Protein AF-A0A961DR58-F1 (afdb_monomer_lite)

Sequence (132 aa):
MSEDVTPRVSRRSVLTGGAAAAVGLGVGAGAGVAIAKSGSSDEGGSGKGGSGEGGASHDIVEFRGAHQAGIITPAQDRLYFAAFDVITDDRTELAAMLAKWTEAAERLTRGEEHGRYGATGGPALAPPEDTG

Secondary structure (DSSP, 8-state):
-----PPPPPHHHHHHHSS----------------------------------S----PPPPS-SSS-TTSSSPPPS-------------HHHHHHHHHHHHHHHHHHTTTPPSSSSTTTSS-TTSPPSS--

Foldseek 3Di:
DDDDDDDDDDPVVVVVVPPDDDPDDDDDDDDDDDPPPDDDDDDDDDDPPPPPPDDPPPDQDQCDDPDGPPPPHPDDPDDDDDDDDDPDPDPVVVVVVVVLVSVCVRQVSVVHAADPQHCHRDDPPDHGRGVD

Structure (mmCIF, N/CA/C/O backbone):
data_AF-A0A961DR58-F1
#
_entry.id   AF-A0A961DR58-F1
#
loop_
_atom_site.group_PDB
_atom_site.id
_atom_site.type_symbol
_atom_site.label_atom_id
_atom_site.label_alt_id
_atom_site.label_comp_id
_atom_site.label_asym_id
_atom_site.label_entity_id
_atom_site.label_seq_id
_atom_site.pdbx_PDB_ins_code
_atom_site.Cartn_x
_atom_site.Cartn_y
_atom_site.Cartn_z
_atom_site.occupancy
_atom_site.B_iso_or_equiv
_atom_site.auth_seq_id
_atom_site.auth_comp_id
_atom_site.auth_asym_id
_atom_site.auth_atom_id
_atom_site.pdbx_PDB_model_num
ATOM 1 N N . MET A 1 1 ? -24.495 -18.412 38.235 1.00 42.41 1 MET A N 1
ATOM 2 C CA . MET A 1 1 ? -24.599 -18.469 36.765 1.00 42.41 1 MET A CA 1
ATOM 3 C C . MET A 1 1 ? -23.270 -18.971 36.250 1.00 42.41 1 MET A C 1
ATOM 5 O O . MET A 1 1 ? -22.278 -18.285 36.433 1.00 42.41 1 MET A O 1
ATOM 9 N N . SER A 1 2 ? -23.241 -20.206 35.757 1.00 43.66 2 SER A N 1
ATOM 10 C CA . SER A 1 2 ? -22.042 -20.822 35.187 1.00 43.66 2 SER A CA 1
ATOM 11 C C . SER A 1 2 ? -21.825 -20.246 33.793 1.00 43.66 2 SER A C 1
ATOM 13 O O . SER A 1 2 ? -22.739 -20.300 32.975 1.00 43.66 2 SER A O 1
ATOM 15 N N . GLU A 1 3 ? -20.662 -19.651 33.543 1.00 50.69 3 GLU A N 1
ATOM 16 C CA . GLU A 1 3 ? -20.299 -19.173 32.212 1.00 50.69 3 GLU A CA 1
ATOM 17 C C . GLU A 1 3 ? -19.839 -20.357 31.359 1.00 50.69 3 GLU A C 1
ATOM 19 O O . GLU A 1 3 ? -18.888 -21.063 31.697 1.00 50.69 3 GLU A O 1
ATOM 24 N N . ASP A 1 4 ? -20.563 -20.590 30.269 1.00 54.50 4 ASP A N 1
ATOM 25 C CA . ASP A 1 4 ? -20.246 -21.588 29.257 1.00 54.50 4 ASP A CA 1
ATOM 26 C C . ASP A 1 4 ? -19.100 -21.048 28.385 1.00 54.50 4 ASP A C 1
ATOM 28 O O . ASP A 1 4 ? -19.283 -20.153 27.557 1.00 54.50 4 ASP A O 1
ATOM 32 N N . VAL A 1 5 ? -17.881 -21.545 28.602 1.00 58.19 5 VAL A N 1
ATOM 33 C CA . VAL A 1 5 ? -16.720 -21.205 27.771 1.00 58.19 5 VAL A CA 1
ATOM 34 C C . VAL A 1 5 ? -16.748 -22.095 26.533 1.00 58.19 5 VAL A C 1
ATOM 36 O O . VAL A 1 5 ? -16.317 -23.246 26.566 1.00 58.19 5 VAL A O 1
ATOM 39 N N . THR A 1 6 ? -17.234 -21.566 25.410 1.00 59.38 6 THR A N 1
ATOM 40 C CA . THR A 1 6 ? -17.166 -22.276 24.126 1.00 59.38 6 THR A CA 1
ATOM 41 C C . THR A 1 6 ? -15.704 -22.435 23.683 1.00 59.38 6 THR A C 1
ATOM 43 O O . THR A 1 6 ? -15.005 -21.425 23.531 1.00 59.38 6 THR A O 1
ATOM 46 N N . PRO A 1 7 ? -15.207 -23.660 23.436 1.00 59.50 7 PRO A N 1
ATOM 47 C CA . PRO A 1 7 ? -13.828 -23.870 23.013 1.00 59.50 7 PRO A CA 1
ATOM 48 C C . PRO A 1 7 ? -13.602 -23.303 21.605 1.00 59.50 7 PRO A C 1
ATOM 50 O O . PRO A 1 7 ? -14.215 -23.734 20.628 1.00 59.50 7 PRO A O 1
ATOM 53 N N . ARG A 1 8 ? -12.689 -22.331 21.484 1.00 69.12 8 ARG A N 1
ATOM 54 C CA . ARG A 1 8 ? -12.259 -21.788 20.188 1.00 69.12 8 ARG A CA 1
ATOM 55 C C . ARG A 1 8 ? -11.350 -22.795 19.488 1.00 69.12 8 ARG A C 1
ATOM 57 O O . ARG A 1 8 ? -10.275 -23.121 19.987 1.00 69.12 8 ARG A O 1
ATOM 64 N N . VAL A 1 9 ? -11.754 -23.249 18.305 1.00 69.50 9 VAL A N 1
ATOM 65 C CA . VAL A 1 9 ? -10.914 -24.091 17.444 1.00 69.50 9 VAL A CA 1
ATOM 66 C C . VAL A 1 9 ? -9.666 -23.300 17.035 1.00 69.50 9 VAL A C 1
ATOM 68 O O . VAL A 1 9 ? -9.753 -22.253 16.392 1.00 69.50 9 VAL A O 1
ATOM 71 N N . SER A 1 10 ? -8.492 -23.785 17.441 1.00 74.81 10 SER A N 1
ATOM 72 C CA . SER A 1 10 ? -7.205 -23.158 17.138 1.00 74.81 10 SER A CA 1
ATOM 73 C C . SER A 1 10 ? -6.734 -23.551 15.741 1.00 74.81 10 SER A C 1
ATOM 75 O O . SER A 1 10 ? -6.607 -24.731 15.428 1.00 74.81 10 SER A O 1
ATOM 77 N N . ARG A 1 11 ? -6.382 -22.561 14.910 1.00 68.25 11 ARG A N 1
ATOM 78 C CA . ARG A 1 11 ? -5.818 -22.768 13.559 1.00 68.25 11 ARG A CA 1
ATOM 79 C C . ARG A 1 11 ? -4.576 -23.673 13.569 1.00 68.25 11 ARG A C 1
ATOM 81 O O . ARG A 1 11 ? -4.286 -24.343 12.583 1.00 68.25 11 ARG A O 1
ATOM 88 N N . ARG A 1 12 ? -3.875 -23.736 14.707 1.00 68.50 12 ARG A N 1
ATOM 89 C CA . ARG A 1 12 ? -2.692 -24.578 14.912 1.00 68.50 12 ARG A CA 1
ATOM 90 C C . ARG A 1 12 ? -3.017 -26.073 14.993 1.00 68.50 12 ARG A C 1
ATOM 92 O O . ARG A 1 12 ? -2.167 -26.863 14.606 1.00 68.50 12 ARG A O 1
ATOM 99 N N . SER A 1 13 ? -4.213 -26.464 15.451 1.00 62.06 13 SER A N 1
ATOM 100 C CA . SER A 1 13 ? -4.588 -27.886 15.560 1.00 62.06 13 SER A CA 1
ATOM 101 C C . SER A 1 13 ? -4.976 -28.507 14.217 1.00 62.06 13 SER A C 1
ATOM 103 O O . SER A 1 13 ? -4.829 -29.710 14.031 1.00 62.06 13 SER A O 1
ATOM 105 N N . VAL A 1 14 ? -5.424 -27.689 13.260 1.00 66.25 14 VAL A N 1
ATOM 106 C CA . VAL A 1 14 ? -5.775 -28.141 11.904 1.00 66.25 14 VAL A CA 1
ATOM 107 C C . VAL A 1 14 ? -4.5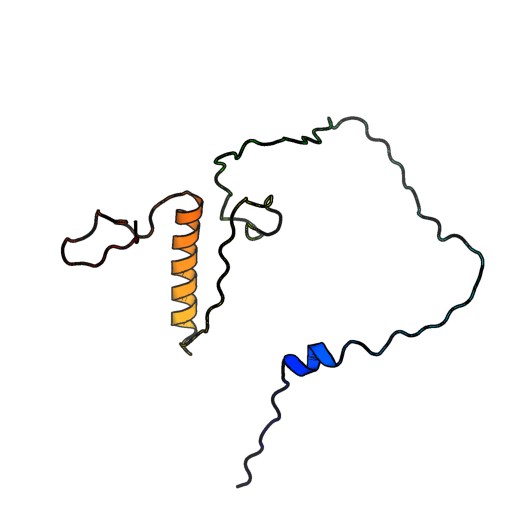21 -28.528 11.113 1.00 66.25 14 VAL A C 1
ATOM 109 O O . VAL A 1 14 ? -4.530 -29.522 10.393 1.00 66.25 14 VAL A O 1
ATOM 112 N N . LEU A 1 15 ? -3.416 -27.800 11.299 1.00 66.31 15 LEU A N 1
ATOM 113 C CA . LEU A 1 15 ? -2.150 -28.083 10.615 1.00 66.31 15 LEU A CA 1
ATOM 114 C C . LEU A 1 15 ? -1.410 -29.298 11.195 1.00 66.31 15 LEU A C 1
ATOM 116 O O . LEU A 1 15 ? -0.690 -29.972 10.467 1.00 66.31 15 LEU A O 1
ATOM 120 N N . THR A 1 16 ? -1.599 -29.614 12.479 1.00 60.56 16 THR A N 1
ATOM 121 C CA . THR A 1 16 ? -0.984 -30.794 13.110 1.00 60.56 16 THR A CA 1
ATOM 122 C C . THR A 1 16 ? -1.837 -32.063 13.020 1.00 60.56 16 THR A C 1
ATOM 124 O O . THR A 1 16 ? -1.293 -33.153 13.166 1.00 60.56 16 THR A O 1
ATOM 127 N N . GLY A 1 17 ? -3.145 -31.957 12.753 1.00 56.56 17 GLY A N 1
ATOM 128 C CA . GLY A 1 17 ? -4.066 -33.103 12.694 1.00 56.56 17 GLY A CA 1
ATOM 129 C C . GLY A 1 17 ? -4.243 -33.765 11.318 1.00 56.56 17 GLY A C 1
ATOM 130 O O . GLY A 1 17 ? -4.856 -34.825 11.238 1.00 56.56 17 GLY A O 1
ATOM 131 N N . GLY A 1 18 ? 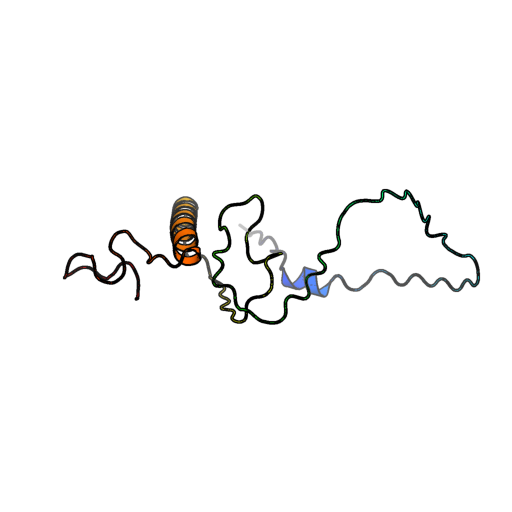-3.733 -33.173 10.232 1.00 53.75 18 GLY A N 1
ATOM 132 C CA . GLY A 1 18 ? -4.036 -33.600 8.854 1.00 53.75 18 GLY A CA 1
ATOM 133 C C . GLY A 1 18 ? -3.137 -34.682 8.237 1.00 53.75 18 GLY A C 1
ATOM 134 O O . GLY A 1 18 ? -3.330 -35.021 7.075 1.00 53.75 18 GLY A O 1
ATOM 135 N N . ALA A 1 19 ? -2.149 -35.222 8.959 1.00 51.88 19 ALA A N 1
ATOM 136 C CA . ALA A 1 19 ? -1.119 -36.096 8.375 1.00 51.88 19 ALA A CA 1
ATOM 137 C C . ALA A 1 19 ? -1.360 -37.613 8.545 1.00 51.88 19 ALA A C 1
ATOM 139 O O . ALA A 1 19 ? -0.461 -38.404 8.269 1.00 51.88 19 ALA A O 1
ATOM 140 N N . ALA A 1 20 ? -2.541 -38.050 8.992 1.00 55.72 20 ALA A N 1
ATOM 141 C CA . ALA A 1 20 ? -2.785 -39.460 9.309 1.00 55.72 20 ALA A CA 1
ATOM 142 C C . ALA A 1 20 ? -4.088 -40.007 8.701 1.00 55.72 20 ALA A C 1
ATOM 144 O O . ALA A 1 20 ? -5.011 -40.327 9.439 1.00 55.72 20 ALA A O 1
ATOM 145 N N . ALA A 1 21 ? -4.162 -40.139 7.370 1.00 53.56 21 ALA A N 1
ATOM 146 C CA . ALA A 1 21 ? -5.034 -41.121 6.701 1.00 53.56 21 ALA A CA 1
ATOM 147 C C . ALA A 1 21 ? -4.774 -41.195 5.182 1.00 53.56 21 ALA A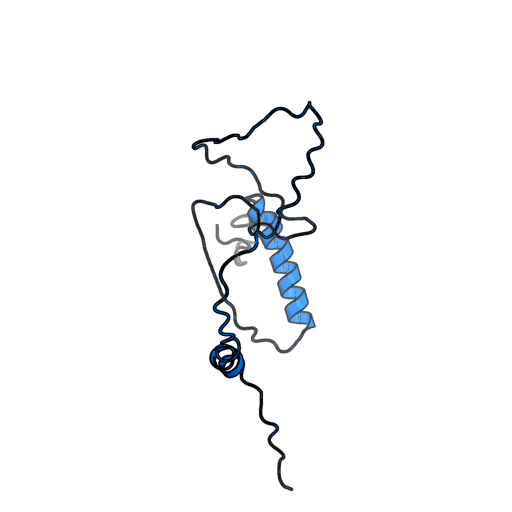 C 1
ATOM 149 O O . ALA A 1 21 ? -5.486 -40.567 4.408 1.00 53.56 21 ALA A O 1
ATOM 150 N N . ALA A 1 22 ? -3.779 -41.981 4.752 1.00 49.41 22 ALA A N 1
ATOM 151 C CA . ALA A 1 22 ? -3.787 -42.685 3.458 1.00 49.41 22 ALA A CA 1
ATOM 152 C C . ALA A 1 22 ? -2.620 -43.691 3.379 1.00 49.41 22 ALA A C 1
ATOM 154 O O . ALA A 1 22 ? -1.741 -43.586 2.529 1.00 49.41 22 ALA A O 1
ATOM 155 N N . VAL A 1 23 ? -2.590 -44.682 4.277 1.00 51.19 23 VAL A N 1
ATOM 156 C CA . VAL A 1 23 ? -1.812 -45.910 4.036 1.00 51.19 23 VAL A CA 1
ATOM 157 C C . VAL A 1 23 ? -2.763 -46.917 3.399 1.00 51.19 23 VAL A C 1
ATOM 159 O O . VAL A 1 23 ? -3.460 -47.657 4.086 1.00 51.19 23 VAL A O 1
ATOM 162 N N . GLY A 1 24 ? -2.826 -46.889 2.070 1.00 43.66 24 GLY A N 1
ATOM 163 C CA . GLY A 1 24 ? -3.429 -47.934 1.249 1.00 43.66 24 GLY A CA 1
ATOM 164 C C . GLY A 1 24 ? -2.322 -48.712 0.547 1.00 43.66 24 GLY A C 1
ATOM 165 O O . GLY A 1 24 ? -1.816 -48.280 -0.483 1.00 43.66 24 GLY A O 1
ATOM 166 N N . LEU A 1 25 ? -1.923 -49.837 1.141 1.00 49.56 25 LEU A N 1
ATOM 167 C CA . LEU A 1 25 ? -1.037 -50.841 0.553 1.00 49.56 25 LEU A CA 1
ATOM 168 C C . LEU A 1 25 ? -1.728 -51.511 -0.644 1.00 49.56 25 LEU A C 1
ATOM 170 O O . LEU A 1 25 ? -2.747 -52.175 -0.475 1.00 49.56 25 LEU A O 1
ATOM 174 N N . GLY A 1 26 ? -1.139 -51.383 -1.832 1.00 40.28 26 GLY A N 1
ATOM 175 C CA . GLY A 1 26 ? -1.520 -52.132 -3.028 1.00 40.28 26 GLY A CA 1
ATOM 176 C C . GLY A 1 26 ? -0.279 -52.625 -3.765 1.00 40.28 26 GLY A C 1
ATOM 177 O O . GLY A 1 26 ? 0.280 -51.914 -4.594 1.00 40.28 26 GLY A O 1
ATOM 178 N N . VAL A 1 27 ? 0.165 -53.841 -3.443 1.00 47.84 27 VAL A N 1
ATOM 179 C CA . VAL A 1 27 ? 1.135 -54.603 -4.241 1.00 47.84 27 VAL A CA 1
A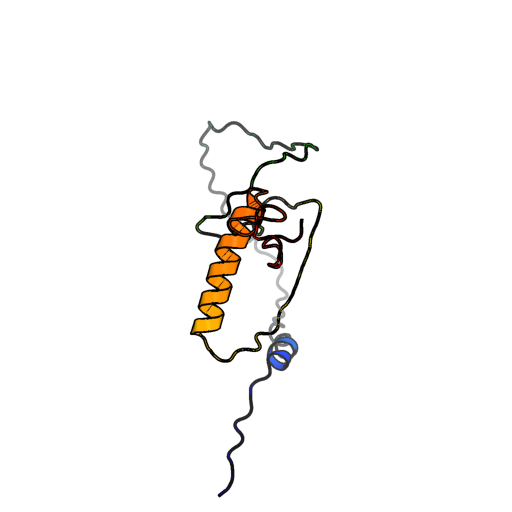TOM 180 C C . VAL A 1 27 ? 0.363 -55.246 -5.394 1.00 47.84 27 VAL A C 1
ATOM 182 O O . VAL A 1 27 ? -0.480 -56.108 -5.164 1.00 47.84 27 VAL A O 1
ATOM 185 N N . GLY A 1 28 ? 0.637 -54.819 -6.627 1.00 40.94 28 GLY A N 1
ATOM 186 C CA . GLY A 1 28 ? 0.035 -55.376 -7.837 1.00 40.94 28 GLY A CA 1
ATOM 187 C C . GLY A 1 28 ? 0.827 -54.972 -9.075 1.00 40.94 28 GLY A C 1
ATOM 188 O O . GLY A 1 28 ? 0.799 -53.820 -9.495 1.00 40.94 28 GLY A O 1
ATOM 189 N N . ALA A 1 29 ? 1.570 -55.922 -9.634 1.00 44.91 29 ALA A N 1
ATOM 190 C CA . ALA A 1 29 ? 2.253 -55.784 -10.909 1.00 44.91 29 ALA A CA 1
ATOM 191 C C . ALA A 1 29 ? 1.245 -55.825 -12.073 1.00 44.91 29 ALA A C 1
ATOM 193 O O . ALA A 1 29 ? 0.385 -56.698 -12.107 1.00 44.91 29 ALA A O 1
ATOM 194 N N . GLY A 1 30 ? 1.428 -54.934 -13.053 1.00 41.00 30 GLY A N 1
ATOM 195 C CA . GLY A 1 30 ? 0.899 -55.073 -14.413 1.00 41.00 30 GLY A CA 1
ATOM 196 C C . GLY A 1 30 ? -0.516 -54.539 -14.658 1.00 41.00 30 GLY A C 1
ATOM 197 O O . GLY A 1 30 ? -1.490 -55.230 -14.405 1.00 41.00 30 GLY A O 1
ATOM 198 N N . ALA A 1 31 ? -0.611 -53.342 -15.243 1.00 40.00 31 ALA A N 1
ATOM 199 C CA . ALA A 1 31 ? -1.500 -52.990 -16.361 1.00 40.00 31 ALA A CA 1
ATOM 200 C C . ALA A 1 31 ? -1.419 -51.472 -16.574 1.00 40.00 31 ALA A C 1
ATOM 202 O O . ALA A 1 31 ? -1.686 -50.689 -15.665 1.00 40.00 31 ALA A O 1
ATOM 203 N N . GLY A 1 32 ? -0.984 -51.059 -17.764 1.00 39.31 32 GLY A N 1
ATOM 204 C CA . GLY A 1 32 ? -0.781 -49.659 -18.117 1.00 39.31 32 GLY A CA 1
ATOM 205 C C . GLY A 1 32 ? -2.060 -48.832 -18.015 1.00 39.31 32 GLY A C 1
ATOM 206 O O . GLY A 1 32 ? -3.097 -49.194 -18.566 1.00 39.31 32 GLY A O 1
ATOM 207 N N . VAL A 1 33 ? -1.959 -47.678 -17.360 1.00 41.88 33 VAL A N 1
ATOM 208 C CA . VAL A 1 33 ? -2.962 -46.621 -17.485 1.00 41.88 33 VAL A CA 1
ATOM 209 C C . VAL A 1 33 ? -2.653 -45.867 -18.776 1.00 41.88 33 VAL A C 1
ATOM 211 O O . VAL A 1 33 ? -1.652 -45.160 -18.884 1.00 41.88 33 VAL A O 1
ATOM 214 N N . ALA A 1 34 ? -3.488 -46.099 -19.786 1.00 45.22 34 ALA A N 1
ATOM 215 C CA . ALA A 1 34 ? -3.406 -45.469 -21.092 1.00 45.22 34 ALA A CA 1
ATOM 216 C C . ALA A 1 34 ? -3.639 -43.955 -20.971 1.00 45.22 34 ALA A C 1
ATOM 218 O O . ALA A 1 34 ? -4.748 -43.499 -20.698 1.00 45.22 34 ALA A O 1
ATOM 219 N N . ILE A 1 35 ? -2.588 -43.171 -21.205 1.00 45.88 35 ILE A N 1
ATOM 220 C CA . ILE A 1 35 ? -2.707 -41.732 -21.432 1.00 45.88 35 ILE A CA 1
ATOM 221 C C . ILE A 1 35 ? -3.270 -41.562 -22.845 1.00 45.88 35 ILE A C 1
ATOM 223 O O . ILE A 1 35 ? -2.572 -41.790 -23.834 1.00 45.88 35 ILE A O 1
ATOM 227 N N . ALA A 1 36 ? -4.554 -41.215 -22.945 1.00 45.34 36 ALA A N 1
ATOM 228 C CA . ALA A 1 36 ? -5.205 -40.918 -24.213 1.00 45.34 36 ALA A CA 1
ATOM 229 C C . ALA A 1 36 ? -4.582 -39.655 -24.829 1.00 45.34 36 ALA A C 1
ATOM 231 O O . ALA A 1 36 ? -4.871 -38.524 -24.445 1.00 45.34 36 ALA A O 1
ATOM 232 N N . LYS A 1 37 ? -3.690 -39.876 -25.794 1.00 44.38 37 LYS A N 1
ATOM 233 C CA . LYS A 1 37 ? -3.104 -38.861 -26.663 1.00 44.38 37 LYS A CA 1
ATOM 234 C C . LYS A 1 37 ? -4.123 -38.532 -27.756 1.00 44.38 37 LYS A C 1
ATOM 236 O O . LYS A 1 37 ? -4.138 -39.182 -28.795 1.00 44.38 37 LYS A O 1
ATOM 241 N N . SER A 1 38 ? -4.995 -37.553 -27.515 1.00 41.84 38 SER A N 1
ATOM 242 C CA . SER A 1 38 ? -5.803 -36.968 -28.590 1.00 41.84 38 SER A CA 1
ATOM 243 C C . SER A 1 38 ? -4.940 -35.959 -29.338 1.00 41.84 38 SER A C 1
ATOM 245 O O . SER A 1 38 ? -4.764 -34.825 -28.900 1.00 41.84 38 SER A O 1
ATOM 247 N N . GLY A 1 39 ? -4.339 -36.422 -30.432 1.00 39.84 39 GLY A N 1
ATOM 248 C CA . GLY A 1 39 ? -3.737 -35.563 -31.438 1.00 39.84 39 GLY A CA 1
ATOM 249 C C . GLY A 1 39 ? -4.824 -34.975 -32.327 1.00 39.84 39 GLY A C 1
ATOM 250 O O . GLY A 1 39 ? -5.557 -35.708 -32.984 1.00 39.84 39 GLY A O 1
ATOM 251 N N . SER A 1 40 ? -4.887 -33.654 -32.367 1.00 42.31 40 SER A N 1
ATOM 252 C CA . SER A 1 40 ? -5.437 -32.903 -33.488 1.00 42.31 40 SER A CA 1
ATOM 253 C C . SER A 1 40 ? -4.397 -31.851 -33.835 1.00 42.31 40 SER A C 1
ATOM 255 O O . SER A 1 40 ? -4.147 -30.925 -33.065 1.00 42.31 40 SER A O 1
ATOM 257 N N . SER A 1 41 ? -3.722 -32.099 -34.951 1.00 47.78 41 SER A N 1
ATOM 258 C CA . SER A 1 41 ? -2.858 -31.157 -35.639 1.00 47.78 41 SER A CA 1
ATOM 259 C C . SER A 1 41 ? -3.700 -29.964 -36.075 1.00 47.78 41 SER A C 1
ATOM 261 O O . SER A 1 41 ? -4.629 -30.141 -36.856 1.00 47.78 41 SER A O 1
ATOM 263 N N . ASP A 1 42 ? -3.360 -28.780 -35.583 1.00 43.03 42 ASP A N 1
ATOM 264 C CA . ASP A 1 42 ? -3.618 -27.540 -36.303 1.00 43.03 42 ASP A CA 1
ATOM 265 C C . ASP A 1 42 ? -2.291 -26.786 -36.381 1.00 43.03 42 ASP A C 1
ATOM 267 O O . ASP A 1 42 ? -1.707 -26.349 -35.385 1.00 43.03 42 ASP A O 1
ATOM 271 N N . GLU A 1 43 ? -1.762 -26.750 -37.597 1.00 49.12 43 GLU A N 1
ATOM 272 C CA . GLU A 1 43 ? -0.615 -25.960 -38.002 1.00 49.12 43 GLU A CA 1
ATOM 273 C C . GLU A 1 43 ? -0.994 -24.477 -38.029 1.00 49.12 43 GLU A C 1
ATOM 275 O O . GLU A 1 43 ? -1.911 -24.075 -38.738 1.00 49.12 43 GLU A O 1
ATOM 280 N N . GLY A 1 44 ? -0.232 -23.642 -37.316 1.00 43.97 44 GLY A N 1
ATOM 281 C CA . GLY A 1 44 ? -0.250 -22.193 -37.542 1.00 43.97 44 GLY A CA 1
ATOM 282 C C . GLY A 1 44 ? -0.270 -21.351 -36.275 1.00 43.97 44 GLY A C 1
ATOM 283 O O . GLY A 1 44 ? -1.253 -20.687 -35.975 1.00 43.97 44 GLY A O 1
ATOM 284 N N . GLY A 1 45 ? 0.845 -21.318 -35.548 1.00 40.50 45 GLY A N 1
ATOM 285 C CA . GLY A 1 45 ? 0.982 -20.455 -34.377 1.00 40.50 45 GLY A CA 1
ATOM 286 C C . GLY A 1 45 ? 2.421 -20.355 -33.908 1.00 40.50 45 GLY A C 1
ATOM 287 O O . GLY A 1 45 ? 2.765 -20.884 -32.861 1.00 40.50 45 GLY A O 1
ATOM 288 N N . SER A 1 46 ? 3.262 -19.740 -34.741 1.00 46.12 46 SER A N 1
ATOM 289 C CA . SER A 1 46 ? 4.627 -19.275 -34.477 1.00 46.12 46 SER A CA 1
ATOM 290 C C . SER A 1 46 ? 5.050 -19.313 -33.009 1.00 46.12 46 SER A C 1
ATOM 292 O O . SER A 1 46 ? 4.656 -18.465 -32.208 1.00 46.12 46 SER A O 1
ATOM 294 N N . GLY A 1 47 ? 5.938 -20.254 -32.691 1.00 47.91 47 GLY A N 1
ATOM 295 C CA . GLY A 1 47 ? 6.677 -20.243 -31.444 1.00 47.91 47 GLY A CA 1
ATOM 296 C C . GLY A 1 47 ? 7.352 -18.890 -31.229 1.00 47.91 47 GLY A C 1
ATOM 297 O O . GLY A 1 47 ? 8.229 -18.482 -31.988 1.00 47.91 47 GLY A O 1
ATOM 298 N N . LYS A 1 48 ? 6.951 -18.214 -30.156 1.00 47.44 48 LYS A N 1
ATOM 299 C CA . LYS A 1 48 ? 7.850 -17.406 -29.337 1.00 47.44 48 LYS A CA 1
ATOM 300 C C . LYS A 1 48 ? 7.848 -18.015 -27.938 1.00 47.44 48 LYS A C 1
ATOM 302 O O . LYS A 1 48 ? 7.294 -17.473 -26.992 1.00 47.44 48 LYS A O 1
ATOM 307 N N . GLY A 1 49 ? 8.513 -19.163 -27.819 1.00 47.72 49 GLY A N 1
ATOM 308 C CA . GLY A 1 49 ? 9.287 -19.438 -26.615 1.00 47.72 49 GLY A CA 1
ATOM 309 C C . GLY A 1 49 ? 10.433 -18.435 -26.601 1.00 47.72 49 GLY A C 1
ATOM 310 O O . GLY A 1 49 ? 11.524 -18.729 -27.073 1.00 47.72 49 GLY A O 1
ATOM 311 N N . GLY A 1 50 ? 10.133 -17.208 -26.184 1.00 40.25 50 GLY A N 1
ATOM 312 C CA . GLY A 1 50 ? 11.142 -16.204 -25.917 1.00 40.25 50 GLY A CA 1
ATOM 313 C C . GLY A 1 50 ? 11.755 -16.526 -24.568 1.00 40.25 50 GLY A C 1
ATOM 314 O O . GLY A 1 50 ? 11.284 -16.034 -23.549 1.00 40.25 50 GLY A O 1
ATOM 315 N N . SER A 1 51 ? 12.804 -17.343 -24.558 1.00 51.31 51 SER A N 1
ATOM 316 C CA . SER A 1 51 ? 13.859 -17.200 -23.560 1.00 51.31 51 SER A CA 1
ATOM 317 C C . SER A 1 51 ? 14.511 -15.837 -23.805 1.00 51.31 51 SER A C 1
ATOM 319 O O . SER A 1 51 ? 15.510 -15.722 -24.509 1.00 51.31 51 SER A O 1
ATOM 321 N N . GLY A 1 52 ? 13.852 -14.783 -23.330 1.00 43.97 52 GLY A N 1
ATOM 322 C CA . GLY A 1 52 ? 14.420 -13.449 -23.270 1.00 43.97 52 GLY A CA 1
ATOM 323 C C . GLY A 1 52 ? 15.349 -13.402 -22.073 1.00 43.97 52 GLY A C 1
ATOM 324 O O . GLY A 1 52 ? 14.916 -13.120 -20.960 1.00 43.97 52 GLY A O 1
ATOM 325 N N . GLU A 1 53 ? 16.617 -13.728 -22.289 1.00 47.09 53 GLU A N 1
ATOM 326 C CA . GLU A 1 53 ? 17.675 -13.359 -21.361 1.00 47.09 53 GLU A CA 1
ATOM 327 C C . GLU A 1 53 ? 17.707 -11.832 -21.206 1.00 47.09 53 GLU A C 1
ATOM 329 O O . GLU A 1 53 ? 17.991 -11.098 -22.148 1.00 47.09 53 GLU A O 1
ATOM 334 N N . GLY A 1 54 ? 17.418 -11.378 -19.984 1.00 50.47 54 GLY A N 1
ATOM 335 C CA . GLY A 1 54 ? 18.168 -10.304 -19.338 1.00 50.47 54 GLY A CA 1
ATOM 336 C C . GLY A 1 54 ? 18.053 -8.911 -19.948 1.00 50.47 54 GLY A C 1
ATOM 337 O O . GLY A 1 54 ? 19.062 -8.299 -20.280 1.00 50.47 54 GLY A O 1
ATOM 338 N N . GLY A 1 55 ? 16.846 -8.363 -19.990 1.00 41.97 55 GLY A N 1
ATOM 339 C CA . GLY A 1 55 ? 16.654 -6.921 -19.913 1.00 41.97 55 GLY A CA 1
ATOM 340 C C . GLY A 1 55 ? 15.564 -6.673 -18.890 1.00 41.97 55 GLY A C 1
ATOM 341 O O . GLY A 1 55 ? 14.435 -7.080 -19.134 1.00 41.97 55 GLY A O 1
ATOM 342 N N . ALA A 1 56 ? 15.893 -6.069 -17.746 1.00 52.22 56 ALA A N 1
ATOM 343 C CA . ALA A 1 56 ? 14.887 -5.542 -16.833 1.00 52.22 56 ALA A CA 1
ATOM 344 C C . ALA A 1 56 ? 14.102 -4.481 -17.609 1.00 52.22 56 ALA A C 1
ATOM 346 O O . ALA A 1 56 ? 14.522 -3.326 -17.702 1.00 52.22 56 ALA A O 1
ATOM 347 N N . SER A 1 57 ? 13.022 -4.891 -18.271 1.00 54.62 57 SER A N 1
ATOM 348 C CA . SER A 1 57 ? 12.118 -3.937 -18.867 1.00 54.62 57 SER A CA 1
ATOM 349 C C . SER A 1 57 ? 11.517 -3.163 -17.705 1.00 54.62 57 SER A C 1
ATOM 351 O O . SER A 1 57 ? 10.990 -3.732 -16.748 1.00 54.62 57 SER A O 1
ATOM 353 N N . HIS A 1 58 ? 11.651 -1.841 -17.758 1.00 60.75 58 HIS A N 1
ATOM 354 C CA . HIS A 1 58 ? 10.928 -0.906 -16.902 1.00 60.75 58 HIS A CA 1
ATOM 355 C C . HIS A 1 58 ? 9.429 -0.921 -17.257 1.00 60.75 58 HIS A C 1
ATOM 357 O O . HIS A 1 58 ? 8.811 0.128 -17.424 1.00 60.75 58 HIS A O 1
ATOM 363 N N . ASP A 1 59 ? 8.857 -2.108 -17.450 1.00 78.44 59 ASP A N 1
ATOM 364 C CA . ASP A 1 59 ? 7.469 -2.266 -17.825 1.00 78.44 59 ASP A CA 1
ATOM 365 C C . ASP A 1 59 ? 6.615 -2.066 -16.581 1.00 78.44 59 ASP A C 1
ATOM 367 O O . ASP A 1 59 ? 6.756 -2.746 -15.560 1.00 78.44 59 ASP A O 1
ATOM 371 N N . ILE A 1 60 ? 5.712 -1.099 -16.686 1.00 91.38 60 ILE A N 1
ATOM 372 C CA . ILE A 1 60 ? 4.642 -0.899 -15.723 1.00 91.38 60 ILE A CA 1
ATOM 373 C C . ILE A 1 60 ? 3.725 -2.121 -15.810 1.00 91.38 60 ILE A C 1
ATOM 375 O O . ILE A 1 60 ? 3.166 -2.422 -16.865 1.00 91.38 60 ILE A O 1
ATOM 379 N N . VAL A 1 61 ? 3.567 -2.832 -14.694 1.00 94.75 61 VAL A N 1
ATOM 380 C CA . VAL A 1 61 ? 2.601 -3.929 -14.583 1.00 94.75 61 VAL A CA 1
ATOM 381 C C . VAL A 1 61 ? 1.232 -3.339 -14.259 1.00 94.75 61 VAL A C 1
ATOM 383 O O . VAL A 1 61 ? 1.089 -2.597 -13.288 1.00 94.75 61 VAL A O 1
ATOM 386 N N . GLU A 1 62 ? 0.222 -3.691 -15.055 1.00 94.88 62 GLU A N 1
ATOM 387 C CA . GLU A 1 62 ? -1.158 -3.249 -14.837 1.00 94.88 62 GLU A CA 1
ATOM 388 C C . GLU A 1 62 ? -1.662 -3.645 -13.443 1.00 94.88 62 GLU A C 1
ATOM 390 O O . GLU A 1 62 ? -1.631 -4.815 -13.052 1.00 94.88 62 GLU A O 1
ATOM 395 N N . PHE A 1 63 ? -2.156 -2.660 -12.692 1.00 97.12 63 PHE A N 1
ATOM 396 C CA . PHE A 1 63 ? -2.669 -2.873 -11.338 1.00 97.12 63 PHE A CA 1
ATOM 397 C C . PHE A 1 63 ? -4.083 -3.467 -11.338 1.00 97.12 63 PHE A C 1
ATOM 399 O O . PHE A 1 63 ? -4.456 -4.230 -10.442 1.00 97.12 63 PHE A O 1
ATOM 406 N N . ARG A 1 64 ? -4.898 -3.107 -12.338 1.00 97.75 64 ARG A N 1
ATOM 407 C CA . ARG A 1 64 ? -6.304 -3.513 -12.436 1.00 97.75 64 ARG A CA 1
ATOM 408 C C . ARG A 1 64 ? -6.452 -4.736 -13.333 1.00 97.75 64 ARG A C 1
ATOM 410 O O . ARG A 1 64 ? -5.986 -4.763 -14.464 1.00 97.75 64 ARG A O 1
ATOM 417 N N . GLY A 1 65 ? -7.183 -5.729 -12.839 1.00 96.62 65 GLY A N 1
ATOM 418 C CA . GLY A 1 65 ? -7.493 -6.951 -13.570 1.00 96.62 65 GLY A CA 1
ATOM 419 C C . GLY A 1 65 ? -8.430 -7.854 -12.775 1.00 96.62 65 GLY A C 1
ATOM 420 O O . GLY A 1 65 ? -8.777 -7.561 -11.631 1.00 96.62 65 GLY A O 1
ATOM 421 N N . ALA A 1 66 ? -8.838 -8.972 -13.379 1.00 98.00 66 ALA A N 1
ATOM 422 C CA . ALA A 1 66 ? -9.630 -9.993 -12.686 1.00 98.00 66 ALA A CA 1
ATOM 423 C C . ALA A 1 66 ? -8.848 -10.667 -11.540 1.00 98.00 66 ALA A C 1
ATOM 425 O O . ALA A 1 66 ? -9.440 -11.148 -10.574 1.00 98.00 66 ALA A O 1
ATOM 426 N N . HIS A 1 67 ? -7.517 -10.688 -11.647 1.00 97.81 67 HIS A N 1
ATOM 427 C CA . HIS A 1 67 ? -6.594 -11.230 -10.656 1.00 97.81 67 HIS A CA 1
ATOM 428 C C . HIS A 1 67 ? -5.535 -10.187 -10.300 1.00 97.81 67 HIS A C 1
ATOM 430 O O . HIS A 1 67 ? -5.177 -9.358 -11.134 1.00 97.81 67 HIS A O 1
ATOM 436 N N . GLN A 1 68 ? -5.036 -10.241 -9.065 1.00 97.75 68 GLN A N 1
ATOM 437 C CA . GLN A 1 68 ? -3.971 -9.350 -8.609 1.00 97.75 68 GLN A CA 1
ATOM 438 C C . GLN A 1 68 ? -2.646 -9.680 -9.306 1.00 97.75 68 GLN A C 1
ATOM 440 O O . GLN A 1 68 ? -2.311 -10.853 -9.512 1.00 97.75 68 GLN A O 1
ATOM 445 N N . ALA A 1 69 ? -1.882 -8.636 -9.629 1.00 96.62 69 ALA A N 1
ATOM 446 C CA . ALA A 1 69 ? -0.490 -8.763 -10.039 1.00 96.62 69 ALA A CA 1
ATOM 447 C C . ALA A 1 69 ? 0.362 -9.393 -8.917 1.00 96.62 69 ALA A C 1
ATOM 449 O O . ALA A 1 69 ? -0.019 -9.398 -7.747 1.00 96.62 69 ALA A O 1
ATOM 450 N N . GLY A 1 70 ? 1.517 -9.952 -9.280 1.00 94.50 70 GLY A N 1
ATOM 451 C CA . GLY A 1 70 ? 2.432 -10.625 -8.351 1.00 94.50 70 GLY A CA 1
ATOM 452 C C . GLY A 1 70 ? 2.160 -12.119 -8.133 1.00 94.50 70 GLY A C 1
ATOM 453 O O . GLY A 1 70 ? 2.885 -12.748 -7.371 1.00 94.50 70 GLY A O 1
ATOM 454 N N . ILE A 1 71 ? 1.153 -12.703 -8.803 1.00 95.94 71 ILE A N 1
ATOM 455 C CA . ILE A 1 71 ? 0.882 -14.157 -8.767 1.00 95.94 71 ILE A CA 1
ATOM 456 C C . ILE A 1 71 ? 1.449 -14.855 -10.008 1.00 95.94 71 ILE A C 1
ATOM 458 O O . ILE A 1 71 ? 2.342 -15.687 -9.903 1.00 95.94 71 ILE A O 1
ATOM 462 N N . ILE A 1 72 ? 0.915 -14.521 -11.186 1.00 95.38 72 ILE A N 1
ATOM 463 C CA . ILE A 1 72 ? 1.403 -15.027 -12.483 1.00 95.38 72 ILE A CA 1
ATOM 464 C C . ILE A 1 72 ? 2.350 -14.038 -13.173 1.00 95.38 72 ILE A C 1
ATOM 466 O O . ILE A 1 72 ? 2.897 -14.344 -14.230 1.00 95.38 72 ILE A O 1
ATOM 470 N N . THR A 1 73 ? 2.516 -12.841 -12.598 1.00 94.88 73 THR A N 1
ATOM 471 C CA . THR A 1 73 ? 3.517 -11.866 -13.037 1.00 94.88 73 THR A CA 1
ATOM 472 C C . THR A 1 73 ? 4.901 -12.520 -12.966 1.00 94.88 73 THR A C 1
ATOM 474 O O . THR A 1 73 ? 5.181 -13.186 -11.966 1.00 94.88 73 THR A O 1
ATOM 477 N N . PRO A 1 74 ? 5.769 -12.352 -13.983 1.00 93.44 74 PRO A N 1
ATOM 478 C CA . PRO A 1 74 ? 7.145 -12.832 -13.912 1.00 93.44 74 PRO A CA 1
ATOM 479 C C . PRO A 1 74 ? 7.841 -12.350 -12.634 1.00 93.44 74 PRO A C 1
ATOM 481 O O . PRO A 1 74 ? 7.615 -11.226 -12.183 1.00 93.44 74 PRO A O 1
ATOM 484 N N . ALA A 1 75 ? 8.672 -13.209 -12.043 1.00 93.25 75 ALA A N 1
ATOM 485 C CA . ALA A 1 75 ? 9.372 -12.885 -10.806 1.00 93.25 75 ALA A CA 1
ATOM 486 C C . ALA A 1 75 ? 10.256 -11.638 -10.980 1.00 93.25 75 ALA A C 1
ATOM 488 O O . ALA A 1 75 ? 10.993 -11.528 -11.957 1.00 93.25 75 ALA A O 1
ATOM 489 N N . GLN A 1 76 ? 10.176 -10.717 -10.019 1.00 92.62 76 GLN A N 1
ATOM 490 C CA . GLN A 1 76 ? 10.991 -9.502 -9.962 1.00 92.62 76 GLN A CA 1
ATOM 491 C C . GLN A 1 76 ? 12.258 -9.734 -9.123 1.00 92.62 76 GLN A C 1
ATOM 493 O O . GLN A 1 76 ? 12.282 -10.593 -8.242 1.00 92.62 76 GLN A O 1
ATOM 498 N N . ASP A 1 77 ? 13.292 -8.918 -9.341 1.00 95.12 77 ASP A N 1
ATOM 499 C CA . ASP A 1 77 ? 14.602 -9.061 -8.679 1.00 95.12 77 ASP A CA 1
ATOM 500 C C . ASP A 1 77 ? 14.599 -8.727 -7.172 1.00 95.12 77 ASP A C 1
ATOM 502 O O . ASP A 1 77 ? 15.566 -9.006 -6.458 1.00 95.12 77 ASP A O 1
ATOM 506 N N . ARG A 1 78 ? 13.547 -8.063 -6.674 1.00 95.06 78 ARG A N 1
ATOM 507 C CA . ARG A 1 78 ? 13.443 -7.531 -5.304 1.00 95.06 78 ARG A CA 1
ATOM 508 C C . ARG A 1 78 ? 12.080 -7.880 -4.705 1.00 95.06 78 ARG A C 1
ATOM 510 O O . ARG A 1 78 ? 11.076 -7.868 -5.408 1.00 95.06 78 ARG A O 1
ATOM 517 N N . LEU A 1 79 ? 12.042 -8.119 -3.391 1.00 96.06 79 LEU A N 1
ATOM 518 C CA . LEU A 1 79 ? 10.814 -8.382 -2.636 1.00 96.06 79 LEU A CA 1
ATOM 519 C C . LEU A 1 79 ? 10.840 -7.658 -1.287 1.00 96.06 79 LEU A C 1
ATOM 521 O O . LEU A 1 79 ? 11.783 -7.813 -0.513 1.00 96.06 79 LEU A O 1
ATOM 525 N N . TYR A 1 80 ? 9.751 -6.954 -0.986 1.00 97.31 80 TYR A N 1
ATOM 526 C CA . TYR A 1 80 ? 9.390 -6.543 0.367 1.00 97.31 80 TYR A CA 1
ATOM 527 C C . TYR A 1 80 ? 8.099 -7.256 0.761 1.00 97.31 80 TYR A C 1
ATOM 529 O O . TYR A 1 80 ? 7.119 -7.224 0.020 1.00 97.31 80 TYR A O 1
ATOM 537 N N . PHE A 1 81 ? 8.103 -7.910 1.923 1.00 97.62 81 PHE A N 1
ATOM 538 C CA . PHE A 1 81 ? 6.947 -8.629 2.450 1.00 97.62 81 PHE A CA 1
ATOM 539 C C . PHE A 1 81 ? 6.615 -8.122 3.852 1.00 97.62 81 PHE A C 1
ATOM 541 O O . PHE A 1 81 ? 7.509 -7.974 4.686 1.00 97.62 81 PHE A O 1
ATOM 548 N N . ALA A 1 82 ? 5.333 -7.875 4.113 1.00 97.50 82 ALA A N 1
ATOM 549 C CA . ALA A 1 82 ? 4.846 -7.366 5.388 1.00 97.50 82 ALA A CA 1
ATOM 550 C C . ALA A 1 82 ? 3.563 -8.089 5.811 1.00 97.50 82 ALA A C 1
ATOM 552 O O . ALA A 1 82 ? 2.754 -8.496 4.977 1.00 97.50 82 ALA A O 1
ATOM 553 N N . ALA A 1 83 ? 3.377 -8.217 7.122 1.00 98.12 83 ALA A N 1
ATOM 554 C CA . ALA A 1 83 ? 2.140 -8.663 7.745 1.00 98.12 83 ALA A CA 1
ATOM 555 C C . ALA A 1 83 ? 1.703 -7.598 8.757 1.00 98.12 83 ALA A C 1
ATOM 557 O O . ALA A 1 83 ? 2.547 -7.016 9.437 1.00 98.12 83 ALA A O 1
ATOM 558 N N . PHE A 1 84 ? 0.398 -7.345 8.839 1.00 97.69 84 PHE A N 1
ATOM 559 C CA . PHE A 1 84 ? -0.176 -6.303 9.687 1.00 97.69 84 PHE A CA 1
ATOM 560 C C . PHE A 1 84 ? -1.251 -6.890 10.598 1.00 97.69 84 PHE A C 1
ATOM 562 O O . PHE A 1 84 ? -2.064 -7.704 10.153 1.00 97.69 84 PHE A O 1
ATOM 569 N N . ASP A 1 85 ? -1.279 -6.429 11.847 1.00 98.44 85 ASP A N 1
ATOM 570 C CA . ASP A 1 85 ? -2.385 -6.669 12.769 1.00 98.44 85 ASP A CA 1
ATOM 571 C C . ASP A 1 85 ? -3.458 -5.589 12.581 1.00 98.44 85 ASP A C 1
ATOM 573 O O . ASP A 1 85 ? -3.160 -4.395 12.510 1.00 98.44 85 ASP A O 1
ATOM 577 N N . VAL A 1 86 ? -4.724 -6.004 12.512 1.00 98.12 86 VAL A N 1
ATOM 578 C CA . VAL A 1 86 ? -5.861 -5.074 12.503 1.00 98.12 86 VAL A CA 1
ATOM 579 C C . VAL A 1 86 ? -6.189 -4.710 13.948 1.00 98.12 86 VAL A C 1
ATOM 581 O O . VAL A 1 86 ? -6.529 -5.585 14.739 1.00 98.12 86 VAL A O 1
ATOM 584 N N . ILE A 1 87 ? -6.078 -3.423 14.281 1.00 98.06 87 ILE A N 1
ATOM 585 C CA . ILE A 1 87 ? -6.284 -2.900 15.645 1.00 98.06 87 ILE A CA 1
ATOM 586 C C . ILE A 1 87 ? -7.628 -2.180 15.834 1.00 98.06 87 ILE A C 1
ATOM 588 O O . ILE A 1 87 ? -7.949 -1.788 16.951 1.00 98.06 87 ILE A O 1
ATOM 592 N N . THR A 1 88 ? -8.388 -1.973 14.752 1.00 97.81 88 THR A N 1
ATOM 593 C CA . THR A 1 88 ? -9.750 -1.420 14.800 1.00 97.81 88 THR A CA 1
ATOM 594 C C . THR A 1 88 ? -10.778 -2.542 14.705 1.00 97.81 88 THR A C 1
ATOM 596 O O . THR A 1 88 ? -10.616 -3.474 13.917 1.00 97.81 88 THR A O 1
ATOM 599 N N . ASP A 1 89 ? -11.854 -2.426 15.481 1.00 98.25 89 ASP A N 1
ATOM 600 C CA . ASP A 1 89 ? -13.031 -3.293 15.375 1.00 98.25 89 ASP A CA 1
ATOM 601 C C . ASP A 1 89 ? -14.099 -2.705 14.427 1.00 98.25 89 ASP A C 1
ATOM 603 O O . ASP A 1 89 ? -15.109 -3.356 14.142 1.00 98.25 89 ASP A O 1
ATOM 607 N N . ASP A 1 90 ? -13.895 -1.486 13.904 1.00 98.56 90 ASP A N 1
ATOM 608 C CA . ASP A 1 90 ? -14.820 -0.864 12.957 1.00 98.56 90 ASP A CA 1
ATOM 609 C C . ASP A 1 90 ? -14.530 -1.317 11.518 1.00 98.56 90 ASP A C 1
ATOM 611 O O . ASP A 1 90 ? -13.543 -0.950 10.870 1.00 98.56 90 ASP A O 1
ATOM 615 N N . ARG A 1 91 ? -15.469 -2.090 10.968 1.00 98.44 91 ARG A N 1
ATOM 616 C CA . ARG A 1 91 ? -15.448 -2.535 9.570 1.00 98.44 91 ARG A CA 1
ATOM 617 C C . ARG A 1 91 ? -15.375 -1.365 8.582 1.00 98.44 91 ARG A C 1
ATOM 619 O O . ARG A 1 91 ? -14.783 -1.517 7.512 1.00 98.44 91 ARG A O 1
ATOM 626 N N . THR A 1 92 ? -16.018 -0.244 8.884 1.00 98.62 92 THR A N 1
ATOM 627 C CA . THR A 1 92 ? -16.077 0.935 8.011 1.00 98.62 92 THR A CA 1
ATOM 628 C C . THR A 1 92 ? -14.712 1.600 7.914 1.00 98.62 92 THR A C 1
ATOM 630 O O . THR A 1 92 ? -14.274 1.925 6.810 1.00 98.62 92 THR A O 1
ATOM 633 N N . GLU A 1 93 ? -14.007 1.727 9.039 1.00 98.38 93 GLU A N 1
ATOM 634 C CA . GLU A 1 93 ? -12.633 2.234 9.071 1.00 98.38 93 GLU A CA 1
ATOM 635 C C . GLU A 1 93 ? -11.687 1.322 8.289 1.00 98.38 93 GLU A C 1
ATOM 637 O O . GLU A 1 93 ? -10.927 1.803 7.445 1.00 98.38 93 GLU A O 1
ATOM 642 N N . LEU A 1 94 ? -11.784 0.002 8.491 1.00 98.56 94 LEU A N 1
ATOM 643 C CA . LEU A 1 94 ? -10.971 -0.963 7.749 1.00 98.56 94 LEU A CA 1
ATOM 644 C C . LEU A 1 94 ? -11.233 -0.887 6.237 1.00 98.56 94 LEU A C 1
ATOM 646 O O . LEU A 1 94 ? -10.292 -0.857 5.443 1.00 98.56 94 LEU A O 1
ATOM 650 N N . ALA A 1 95 ? -12.500 -0.826 5.822 1.00 98.62 95 ALA A N 1
ATOM 651 C CA . ALA A 1 95 ? -12.859 -0.701 4.411 1.00 98.62 95 ALA A CA 1
ATOM 652 C C . ALA A 1 95 ? -12.330 0.608 3.800 1.00 98.62 95 ALA A C 1
ATOM 654 O O . ALA A 1 95 ? -11.794 0.596 2.690 1.00 98.62 95 ALA A O 1
ATOM 655 N N . ALA A 1 96 ? -12.428 1.722 4.531 1.00 98.38 96 ALA A N 1
ATOM 656 C CA . ALA A 1 96 ? -11.895 3.009 4.097 1.00 98.38 96 ALA A CA 1
ATOM 657 C C . ALA A 1 96 ? -10.362 2.986 3.979 1.00 98.38 96 ALA A C 1
ATOM 659 O O . ALA A 1 96 ? -9.812 3.529 3.019 1.00 98.38 96 ALA A O 1
ATOM 660 N N . MET A 1 97 ? -9.665 2.330 4.911 1.00 98.12 97 MET A N 1
ATOM 661 C CA . MET A 1 97 ? -8.214 2.151 4.846 1.00 98.12 97 MET A CA 1
ATOM 662 C C . MET A 1 97 ? -7.807 1.334 3.614 1.00 98.12 97 MET A C 1
ATOM 664 O O . MET A 1 97 ? -6.938 1.765 2.860 1.00 98.12 97 MET A O 1
ATOM 668 N N . LEU A 1 98 ? -8.461 0.194 3.367 1.00 98.50 98 LEU A N 1
ATOM 669 C CA . LEU A 1 98 ? -8.167 -0.650 2.204 1.00 98.50 98 LEU A CA 1
ATOM 670 C C . LEU A 1 98 ? -8.433 0.076 0.879 1.00 98.50 98 LEU A C 1
ATOM 672 O O . LEU A 1 98 ? -7.660 -0.082 -0.065 1.00 98.50 98 LEU A O 1
ATOM 676 N N . ALA A 1 99 ? -9.474 0.910 0.804 1.00 98.38 99 ALA A N 1
ATOM 677 C CA . ALA A 1 99 ? -9.727 1.749 -0.367 1.00 98.38 99 ALA A CA 1
ATOM 678 C C . ALA A 1 99 ? -8.584 2.752 -0.607 1.00 98.38 99 ALA A C 1
ATOM 680 O O . ALA A 1 99 ? -8.070 2.832 -1.723 1.00 98.38 99 ALA A O 1
ATOM 681 N N . LYS A 1 100 ? -8.122 3.443 0.446 1.00 97.31 100 LYS A N 1
ATOM 682 C CA . LYS A 1 100 ? -6.974 4.365 0.366 1.00 97.31 100 LYS A CA 1
ATOM 683 C C . LYS A 1 100 ? -5.684 3.653 -0.045 1.00 97.31 100 LYS A C 1
ATOM 685 O O . LYS A 1 100 ? -4.948 4.153 -0.889 1.00 97.31 100 LYS A O 1
ATOM 690 N N . TRP A 1 101 ? -5.416 2.472 0.510 1.00 97.69 101 TRP A N 1
ATOM 691 C CA . TRP A 1 101 ? -4.263 1.653 0.119 1.00 97.69 101 TRP A CA 1
ATOM 692 C C . TRP A 1 101 ? -4.346 1.178 -1.327 1.00 97.69 101 TRP A C 1
ATOM 694 O O . TRP A 1 101 ? -3.328 1.113 -2.005 1.00 97.69 101 TRP A O 1
ATOM 704 N N . THR A 1 102 ? -5.548 0.880 -1.815 1.00 97.81 102 THR A N 1
ATOM 705 C CA . THR A 1 102 ? -5.755 0.490 -3.212 1.00 97.81 102 THR A CA 1
ATOM 706 C C . THR A 1 102 ? -5.407 1.641 -4.159 1.00 97.81 102 THR A C 1
ATOM 708 O O . THR A 1 102 ? -4.727 1.417 -5.155 1.00 97.81 102 THR A O 1
ATOM 711 N N . GLU A 1 103 ? -5.834 2.868 -3.844 1.00 96.56 103 GLU A N 1
ATOM 712 C CA . GLU A 1 103 ? -5.472 4.069 -4.612 1.00 96.56 103 GLU A CA 1
ATOM 713 C C . GLU A 1 103 ? -3.962 4.339 -4.564 1.00 96.56 103 GLU A C 1
ATOM 715 O O . GLU A 1 103 ? -3.343 4.605 -5.593 1.00 96.56 103 GLU A O 1
ATOM 720 N N . ALA A 1 104 ? -3.354 4.227 -3.379 1.00 96.38 104 ALA A N 1
ATOM 721 C CA . ALA A 1 104 ? -1.914 4.385 -3.211 1.00 96.38 104 ALA A CA 1
ATOM 722 C C . ALA A 1 104 ? -1.130 3.363 -4.046 1.00 96.38 104 ALA A C 1
ATOM 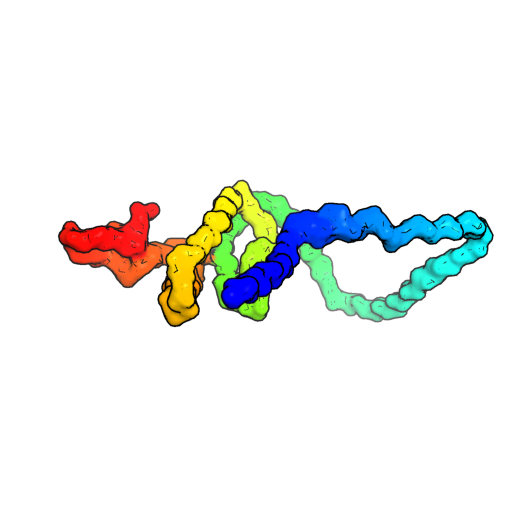724 O O . ALA A 1 104 ? -0.243 3.738 -4.807 1.00 96.38 104 ALA A O 1
ATOM 725 N N . ALA A 1 105 ? -1.486 2.081 -3.947 1.00 96.69 105 ALA A N 1
ATOM 726 C CA . ALA A 1 105 ? -0.803 1.004 -4.651 1.00 96.69 105 ALA A CA 1
ATOM 727 C C . ALA A 1 105 ? -0.883 1.165 -6.177 1.00 96.69 105 ALA A C 1
ATOM 729 O O . ALA A 1 105 ? 0.130 1.004 -6.846 1.00 96.69 105 ALA A O 1
ATOM 730 N N . GLU A 1 106 ? -2.039 1.555 -6.723 1.00 96.75 106 GLU A N 1
ATOM 731 C CA . GLU A 1 106 ? -2.217 1.795 -8.165 1.00 96.75 106 GLU A CA 1
ATOM 732 C C . GLU A 1 106 ? -1.329 2.919 -8.716 1.00 96.75 106 GLU A C 1
ATOM 734 O O . GLU A 1 106 ? -0.936 2.909 -9.888 1.00 96.75 106 GLU A O 1
ATOM 739 N N . ARG A 1 107 ? -1.038 3.924 -7.888 1.00 95.19 107 ARG A N 1
ATOM 740 C CA . ARG A 1 107 ? -0.118 5.014 -8.231 1.00 95.19 107 ARG A CA 1
ATOM 741 C C . ARG A 1 107 ? 1.329 4.552 -8.139 1.00 95.19 107 ARG A C 1
ATOM 743 O O . ARG A 1 107 ? 2.083 4.715 -9.096 1.00 95.19 107 ARG A O 1
ATOM 750 N N . LEU A 1 108 ? 1.678 3.864 -7.054 1.00 95.12 108 LEU A N 1
ATOM 751 C CA . LEU A 1 108 ? 3.027 3.344 -6.837 1.00 95.12 108 LEU A CA 1
ATOM 752 C C . LEU A 1 108 ? 3.446 2.327 -7.909 1.00 95.12 108 LEU A C 1
ATOM 754 O O . LEU A 1 108 ? 4.591 2.356 -8.351 1.00 95.12 108 LEU A O 1
ATOM 758 N N . THR A 1 109 ? 2.538 1.479 -8.413 1.00 95.25 109 THR A N 1
ATOM 759 C CA . THR A 1 109 ? 2.854 0.565 -9.532 1.00 95.25 109 THR A CA 1
ATOM 760 C C . THR A 1 109 ? 3.172 1.292 -10.838 1.00 95.25 109 THR A C 1
ATOM 762 O O . THR A 1 109 ? 3.848 0.728 -11.694 1.00 95.25 109 THR A O 1
ATOM 765 N N . ARG A 1 110 ? 2.711 2.540 -10.994 1.00 94.75 110 ARG A N 1
ATOM 766 C CA . ARG A 1 110 ? 3.037 3.428 -12.123 1.00 94.75 110 ARG A CA 1
ATOM 767 C C . ARG A 1 110 ? 4.255 4.319 -11.849 1.00 94.75 110 ARG A C 1
ATOM 769 O O . ARG A 1 110 ? 4.616 5.118 -12.707 1.00 94.75 110 ARG A O 1
ATOM 776 N N . GLY A 1 111 ? 4.887 4.186 -10.680 1.00 93.44 111 GLY A N 1
ATOM 777 C CA . GLY A 1 111 ? 5.993 5.043 -10.250 1.00 93.44 111 GLY A CA 1
ATOM 778 C C . GLY A 1 111 ? 5.565 6.466 -9.878 1.00 93.44 111 GLY A C 1
ATOM 779 O O . GLY A 1 111 ? 6.396 7.369 -9.890 1.00 93.44 111 GLY A O 1
ATOM 780 N N . GLU A 1 112 ? 4.282 6.686 -9.585 1.00 94.38 112 GLU A N 1
ATOM 781 C CA . GLU A 1 112 ? 3.762 7.979 -9.134 1.00 94.38 112 GLU A CA 1
ATOM 782 C C . GLU A 1 112 ? 3.851 8.096 -7.607 1.00 94.38 112 GLU A C 1
ATOM 784 O O . GLU A 1 112 ? 3.588 7.126 -6.896 1.00 94.38 112 GLU A O 1
ATOM 789 N N . GLU A 1 113 ? 4.144 9.298 -7.104 1.00 94.56 113 GLU A N 1
ATOM 790 C CA . GLU A 1 113 ? 4.120 9.603 -5.666 1.00 94.56 113 GLU A CA 1
ATOM 791 C C . GLU A 1 113 ? 2.721 9.367 -5.064 1.00 94.56 113 GLU A C 1
ATOM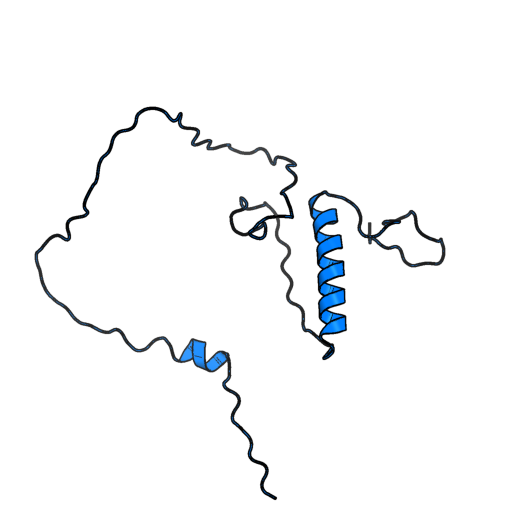 793 O O . GLU A 1 113 ? 1.699 9.510 -5.743 1.00 94.56 113 GLU A O 1
ATOM 798 N N . HIS A 1 114 ? 2.649 9.034 -3.778 1.00 92.25 114 HIS A N 1
ATOM 799 C CA . HIS A 1 114 ? 1.412 8.988 -3.006 1.00 92.25 114 HIS A CA 1
ATOM 800 C C . HIS A 1 114 ? 0.874 10.399 -2.701 1.00 92.25 114 HIS A C 1
ATOM 802 O O . HIS A 1 114 ? 1.611 11.366 -2.555 1.00 92.25 114 HIS A O 1
ATOM 808 N N . GLY A 1 115 ? -0.450 10.533 -2.583 1.00 89.88 115 GLY A N 1
ATOM 809 C CA . GLY A 1 115 ? -1.093 11.819 -2.290 1.00 89.88 115 GLY A CA 1
ATOM 810 C C . GLY A 1 115 ? -1.105 12.823 -3.453 1.00 89.88 115 GLY A C 1
ATOM 811 O O . GLY A 1 115 ? -0.440 12.657 -4.476 1.00 89.88 115 GLY A O 1
ATOM 812 N N . ARG A 1 116 ? -1.957 13.839 -3.357 1.00 89.12 116 ARG A N 1
ATOM 813 C CA . ARG A 1 116 ? -2.130 14.880 -4.382 1.00 89.12 116 ARG A CA 1
ATOM 814 C C . ARG A 1 116 ? -0.885 15.750 -4.546 1.00 89.12 116 ARG A C 1
ATOM 816 O O . ARG A 1 116 ? -0.616 16.224 -5.648 1.00 89.12 116 ARG A O 1
ATOM 823 N N . TYR A 1 117 ? -0.205 16.015 -3.442 1.00 90.62 117 TYR A N 1
ATOM 824 C CA . TYR A 1 117 ? 0.914 16.942 -3.357 1.00 90.62 117 TYR A CA 1
ATOM 825 C C . TYR A 1 117 ? 2.263 16.236 -3.260 1.00 90.62 117 TYR A C 1
ATOM 827 O O . TYR A 1 117 ? 3.296 16.898 -3.377 1.00 90.62 117 TYR A O 1
ATOM 835 N N . GLY A 1 118 ? 2.251 14.917 -3.064 1.00 92.31 118 GLY A N 1
ATOM 836 C CA . GLY A 1 118 ? 3.463 14.126 -3.089 1.00 92.31 118 GLY A CA 1
ATOM 837 C C . GLY A 1 118 ? 4.412 14.448 -1.941 1.00 92.31 118 GLY A C 1
ATOM 838 O O . GLY A 1 118 ? 3.984 14.828 -0.842 1.00 92.31 118 GLY A O 1
ATOM 839 N N . ALA A 1 119 ? 5.710 14.320 -2.200 1.00 92.12 119 ALA A N 1
ATOM 840 C CA . ALA A 1 119 ? 6.740 14.516 -1.183 1.00 92.12 119 ALA A CA 1
ATOM 841 C C . ALA A 1 119 ? 7.015 16.000 -0.874 1.00 92.12 119 ALA A C 1
ATOM 843 O O . ALA A 1 119 ? 7.398 16.347 0.243 1.00 92.12 119 ALA A O 1
ATOM 844 N N . THR A 1 120 ? 6.836 16.899 -1.851 1.00 92.38 120 THR A N 1
ATOM 845 C CA . THR A 1 120 ? 7.309 18.299 -1.741 1.00 92.38 120 THR A CA 1
ATOM 846 C C . THR A 1 120 ? 6.285 19.374 -2.115 1.00 92.38 120 THR A C 1
ATOM 848 O O . THR A 1 120 ? 6.531 20.553 -1.864 1.00 92.38 120 THR A O 1
ATOM 851 N N . GLY A 1 121 ? 5.128 19.015 -2.678 1.00 91.25 121 GLY A N 1
ATOM 852 C CA . GLY A 1 121 ? 4.146 19.982 -3.188 1.00 91.25 121 GLY A CA 1
ATOM 853 C C . GLY A 1 121 ? 3.122 20.490 -2.165 1.00 91.25 121 GLY A C 1
ATOM 854 O O . GLY A 1 121 ? 2.229 21.254 -2.536 1.00 91.25 121 GLY A O 1
ATOM 855 N N . GLY A 1 122 ? 3.180 20.020 -0.913 1.00 92.00 122 GLY A N 1
ATOM 856 C CA . GLY A 1 122 ? 2.160 20.268 0.112 1.00 92.00 122 GLY A CA 1
ATOM 857 C C . GLY A 1 122 ? 2.350 21.578 0.891 1.00 92.00 122 GLY A C 1
ATOM 858 O O . GLY A 1 122 ? 3.344 22.284 0.714 1.00 92.00 122 GLY A O 1
ATOM 859 N N . PRO A 1 123 ? 1.407 21.935 1.786 1.00 93.94 123 PRO A N 1
ATOM 860 C CA . PRO A 1 123 ? 1.567 23.077 2.686 1.00 93.94 123 PRO A CA 1
ATOM 861 C C . PRO A 1 123 ? 2.832 22.956 3.547 1.00 93.94 123 PRO A C 1
ATOM 863 O O . PRO A 1 123 ? 3.067 21.918 4.151 1.00 93.94 123 PRO A O 1
ATOM 866 N N . ALA A 1 124 ? 3.589 24.048 3.698 1.00 91.81 124 ALA A N 1
ATOM 867 C CA . ALA A 1 124 ? 4.901 24.042 4.362 1.00 91.81 124 ALA A CA 1
ATOM 868 C C . ALA A 1 124 ? 4.905 23.558 5.829 1.00 91.81 124 ALA A C 1
ATOM 870 O O . ALA A 1 124 ? 5.950 23.173 6.343 1.00 91.81 124 ALA A O 1
ATOM 871 N N . LEU A 1 125 ? 3.759 23.620 6.514 1.00 94.75 125 LEU A N 1
ATOM 872 C CA . LEU A 1 125 ? 3.604 23.187 7.909 1.00 94.75 125 LEU A CA 1
ATOM 873 C C . LEU A 1 125 ? 2.865 21.846 8.052 1.00 94.75 125 LEU A C 1
ATOM 875 O O . LEU A 1 125 ? 2.641 21.400 9.176 1.00 94.75 125 LEU A O 1
ATOM 879 N N . ALA A 1 126 ? 2.450 21.222 6.947 1.00 94.06 126 ALA A N 1
ATOM 880 C CA . ALA A 1 126 ? 1.853 19.893 6.963 1.00 94.06 126 ALA A CA 1
ATOM 881 C C . ALA A 1 126 ? 2.943 18.824 6.767 1.00 94.06 126 ALA A C 1
ATOM 883 O O . ALA A 1 126 ? 3.929 19.084 6.075 1.00 94.06 126 ALA A O 1
ATOM 884 N N . PRO A 1 127 ? 2.780 17.617 7.336 1.00 94.31 127 PRO A N 1
ATOM 885 C CA . PRO A 1 127 ? 3.576 16.470 6.917 1.00 94.31 127 PRO A CA 1
ATOM 886 C C . PRO A 1 127 ? 3.431 16.232 5.403 1.00 94.31 127 PRO A C 1
ATOM 888 O O . PRO A 1 127 ? 2.345 16.481 4.865 1.00 94.31 127 PRO A O 1
ATOM 891 N N . PRO A 1 128 ? 4.484 15.752 4.717 1.00 94.62 128 PRO A N 1
ATOM 892 C CA . PRO A 1 128 ? 4.379 15.387 3.311 1.00 94.62 128 PRO A CA 1
ATOM 893 C C . PRO A 1 128 ? 3.440 14.185 3.145 1.00 94.62 128 PRO A C 1
ATOM 895 O O . PRO A 1 128 ? 3.247 13.401 4.079 1.00 94.62 128 PRO A O 1
ATOM 898 N N . GLU A 1 129 ? 2.825 14.056 1.970 1.00 94.12 129 GLU A N 1
ATOM 899 C CA . GLU A 1 129 ? 1.895 12.953 1.704 1.00 94.12 129 GLU A CA 1
ATOM 900 C C . GLU A 1 129 ? 2.635 11.693 1.240 1.00 94.12 129 GLU A C 1
ATOM 902 O O . GLU A 1 129 ? 2.245 10.592 1.619 1.00 94.12 129 GLU A O 1
ATOM 907 N N . ASP A 1 130 ? 3.719 11.857 0.481 1.00 94.25 130 ASP A N 1
ATOM 908 C CA . ASP A 1 130 ? 4.679 10.798 0.162 1.00 94.25 130 ASP A CA 1
ATOM 909 C C . ASP A 1 130 ? 5.984 11.010 0.944 1.00 94.25 130 ASP A C 1
ATOM 911 O O . ASP A 1 130 ? 6.338 12.132 1.304 1.00 94.25 130 ASP A O 1
ATOM 915 N N . THR A 1 131 ? 6.705 9.935 1.238 1.00 93.75 131 THR A N 1
ATOM 916 C CA . THR A 1 131 ? 7.952 9.987 2.007 1.00 93.75 131 THR A CA 1
ATOM 917 C C . THR A 1 131 ? 9.188 10.374 1.189 1.00 93.75 131 THR A C 1
ATOM 919 O O . THR A 1 131 ? 10.209 10.684 1.808 1.00 93.75 131 THR A O 1
ATOM 922 N N . GLY A 1 132 ? 9.096 10.398 -0.147 1.00 86.12 132 GLY A N 1
ATOM 923 C CA . GLY A 1 132 ? 10.187 10.763 -1.062 1.00 86.12 132 GLY A CA 1
ATOM 924 C C . GLY A 1 132 ? 10.843 9.588 -1.771 1.00 86.12 132 GLY A C 1
ATOM 925 O O . GLY A 1 132 ? 10.949 8.496 -1.165 1.00 86.12 132 GLY A O 1
#

pLDDT: mean 75.63, std 23.07, range [39.31, 98.62]

Radius of gyration: 26.76 Å; chains: 1; bounding box: 43×80×75 Å